Protein AF-V4NUB9-F1 (afdb_monomer_lite)

pLDDT: mean 75.23, std 19.14, range [32.66, 96.44]

Sequence (182 aa):
MSVIAKVAVRGVEKQYNLYRVEAYCQAENQLMAQYADPTDEDLLFSRASPSGEMRAKFPEDPHMVEGDQLYVIFTRAPQPRAWHWSKARVQSVTDYGGVTKEVRICSPHSYGRPDLAANELPDFTFKISIDNAGASEQFQPNDADWVVGLYRSSQVTMDQALQLARDARGEPAEELVDESQG

Structure (mmCIF, N/CA/C/O backbone):
data_AF-V4NUB9-F1
#
_entry.id   AF-V4NUB9-F1
#
loop_
_atom_site.group_PDB
_atom_site.id
_atom_site.type_symbol
_atom_site.label_atom_id
_atom_site.label_alt_id
_atom_site.label_comp_id
_atom_site.label_asym_id
_atom_site.label_entity_id
_atom_site.label_seq_id
_atom_site.pdbx_PDB_ins_code
_atom_site.Cartn_x
_atom_site.Cartn_y
_atom_site.Cartn_z
_atom_site.occupancy
_atom_site.B_iso_or_equiv
_atom_site.auth_seq_id
_atom_site.auth_comp_id
_atom_site.auth_asym_id
_atom_site.auth_atom_id
_atom_site.pdbx_PDB_model_num
ATOM 1 N N . MET A 1 1 ? 3.186 -3.945 15.748 1.00 59.03 1 MET A N 1
ATOM 2 C CA . MET A 1 1 ? 1.950 -3.391 15.158 1.00 59.03 1 MET A CA 1
ATOM 3 C C . MET A 1 1 ? 2.021 -3.510 13.647 1.00 59.03 1 MET A C 1
ATOM 5 O O . MET A 1 1 ? 3.086 -3.241 13.090 1.00 59.03 1 MET A O 1
ATOM 9 N N . SER A 1 2 ? 0.928 -3.933 13.015 1.00 63.59 2 SER A N 1
ATOM 10 C CA . SER A 1 2 ? 0.819 -4.055 11.563 1.00 63.59 2 SER A CA 1
ATOM 11 C C . SER A 1 2 ? -0.615 -3.787 11.093 1.00 63.59 2 SER A C 1
ATOM 13 O O . SER A 1 2 ? -1.568 -4.056 11.824 1.00 63.59 2 SER A O 1
ATOM 15 N N . VAL A 1 3 ? -0.753 -3.228 9.888 1.00 72.56 3 VAL A N 1
ATOM 16 C CA . VAL A 1 3 ? -2.041 -3.031 9.200 1.00 72.56 3 VAL A CA 1
ATOM 17 C C . VAL A 1 3 ? -1.931 -3.633 7.808 1.00 72.56 3 VAL A C 1
ATOM 19 O O . VAL A 1 3 ? -0.951 -3.375 7.108 1.00 72.56 3 VAL A O 1
ATOM 22 N N . ILE A 1 4 ? -2.920 -4.427 7.403 1.00 76.69 4 ILE A N 1
ATOM 23 C CA . ILE A 1 4 ? -2.926 -5.117 6.109 1.00 76.69 4 ILE A CA 1
ATOM 24 C C . ILE A 1 4 ? -4.157 -4.700 5.314 1.00 76.69 4 ILE A C 1
ATOM 26 O O . ILE A 1 4 ? -5.262 -4.721 5.846 1.00 76.69 4 ILE A O 1
ATOM 30 N N . ALA A 1 5 ? -3.969 -4.383 4.036 1.00 81.19 5 ALA A N 1
ATOM 31 C CA . ALA A 1 5 ? -5.047 -4.163 3.080 1.00 81.19 5 ALA A CA 1
ATOM 32 C C . ALA A 1 5 ? -4.831 -5.015 1.826 1.00 81.19 5 ALA A C 1
ATOM 34 O O . ALA A 1 5 ? -3.695 -5.236 1.403 1.00 81.19 5 ALA A O 1
ATOM 35 N N . LYS A 1 6 ? -5.920 -5.458 1.195 1.00 84.38 6 LYS A N 1
ATOM 36 C CA . LYS A 1 6 ? -5.880 -6.109 -0.117 1.00 84.38 6 LYS A CA 1
ATOM 37 C C . LYS A 1 6 ? -6.349 -5.134 -1.193 1.00 84.38 6 LYS A C 1
ATOM 39 O O . LYS A 1 6 ? -7.414 -4.529 -1.071 1.00 84.38 6 LYS A O 1
ATOM 44 N N . VAL A 1 7 ? -5.557 -4.982 -2.250 1.00 87.06 7 VAL A N 1
ATOM 45 C CA . VAL A 1 7 ? -5.863 -4.086 -3.372 1.00 87.06 7 VAL A CA 1
ATOM 46 C C . VAL A 1 7 ? -5.861 -4.844 -4.694 1.00 87.06 7 VAL A C 1
ATOM 48 O O . VAL A 1 7 ? -5.120 -5.812 -4.850 1.00 87.06 7 VAL A O 1
ATOM 51 N N . ALA A 1 8 ? -6.663 -4.388 -5.652 1.00 90.31 8 ALA A N 1
ATOM 52 C CA . ALA A 1 8 ? -6.644 -4.861 -7.032 1.00 90.31 8 ALA A CA 1
ATOM 53 C C . ALA A 1 8 ? -6.125 -3.765 -7.962 1.00 90.31 8 ALA A C 1
ATOM 55 O O . ALA A 1 8 ? -6.564 -2.614 -7.883 1.00 90.31 8 ALA A O 1
ATOM 56 N N . VAL A 1 9 ? -5.193 -4.127 -8.839 1.00 93.69 9 VAL A N 1
ATOM 57 C CA . VAL A 1 9 ? -4.640 -3.260 -9.877 1.00 93.69 9 VAL A CA 1
ATOM 58 C C . VAL A 1 9 ? -5.757 -2.883 -10.840 1.00 93.69 9 VAL A C 1
ATOM 60 O O . VAL A 1 9 ? -6.434 -3.740 -11.399 1.00 93.69 9 VAL A O 1
ATOM 63 N N . ARG A 1 10 ? -5.934 -1.580 -11.043 1.00 94.25 10 ARG A N 1
ATOM 64 C CA . ARG A 1 10 ? -6.853 -1.016 -12.035 1.00 94.25 10 ARG A CA 1
ATOM 65 C C . ARG A 1 10 ? -6.133 -0.666 -13.328 1.00 94.25 10 ARG A C 1
ATOM 67 O O . ARG A 1 10 ? -6.726 -0.703 -14.396 1.00 94.25 10 ARG A O 1
ATOM 74 N N . GLY A 1 11 ? -4.866 -0.282 -13.236 1.00 94.50 11 GLY A N 1
ATOM 75 C CA . GLY A 1 11 ? -4.116 0.126 -14.408 1.00 94.50 11 GLY A CA 1
ATOM 76 C C . GLY A 1 11 ? -2.631 0.255 -14.144 1.00 94.50 11 GLY A C 1
ATOM 77 O O . GLY A 1 11 ? -2.192 0.556 -13.031 1.00 94.50 11 GLY A O 1
ATOM 78 N N . VAL A 1 12 ? -1.873 0.048 -15.215 1.00 95.44 12 VAL A N 1
ATOM 79 C CA . VAL A 1 12 ? -0.432 0.259 -15.270 1.00 95.44 12 VAL A CA 1
ATOM 80 C C . VAL A 1 12 ? -0.151 1.195 -16.436 1.00 95.44 12 VAL A C 1
ATOM 82 O O . VAL A 1 12 ? -0.543 0.932 -17.570 1.00 95.44 12 VAL A O 1
ATOM 85 N N . GLU A 1 13 ? 0.519 2.305 -16.159 1.00 94.88 13 GLU A N 1
ATOM 86 C CA . GLU A 1 13 ? 0.845 3.325 -17.148 1.00 94.88 13 GLU A CA 1
ATOM 87 C C . GLU A 1 13 ? 2.338 3.631 -17.104 1.00 94.88 13 GLU A C 1
ATOM 89 O O . GLU A 1 13 ? 2.888 3.980 -16.058 1.00 94.88 13 GLU A O 1
ATOM 94 N N . LYS A 1 14 ? 3.005 3.555 -18.255 1.00 92.31 14 LYS A N 1
ATOM 95 C CA . LYS A 1 14 ? 4.395 3.994 -18.370 1.00 92.31 14 LYS A CA 1
ATOM 96 C C . LYS A 1 14 ? 4.466 5.522 -18.372 1.00 92.31 14 LYS A C 1
ATOM 98 O O . LYS A 1 14 ? 3.904 6.173 -19.246 1.00 92.31 14 LYS A O 1
ATOM 103 N N . GLN A 1 15 ? 5.211 6.088 -17.428 1.00 87.88 15 GLN A N 1
ATOM 104 C CA . GLN A 1 15 ? 5.458 7.521 -17.289 1.00 87.88 15 GLN A CA 1
ATOM 105 C C . GLN A 1 15 ? 6.959 7.800 -17.343 1.00 87.88 15 GLN A C 1
ATOM 107 O O . GLN A 1 15 ? 7.673 7.601 -16.362 1.00 87.88 15 GLN A O 1
ATOM 112 N N . TYR A 1 16 ? 7.439 8.300 -18.484 1.00 85.94 16 TYR A N 1
ATOM 113 C CA . TYR A 1 16 ? 8.867 8.518 -18.741 1.00 85.94 16 TYR A CA 1
ATOM 114 C C . TYR A 1 16 ? 9.691 7.237 -18.499 1.00 85.94 16 TYR A C 1
ATOM 116 O O . TYR A 1 16 ? 9.562 6.264 -19.244 1.00 85.94 16 TYR A O 1
ATOM 124 N N . ASN A 1 17 ? 10.532 7.242 -17.465 1.00 85.75 17 ASN A N 1
ATOM 125 C CA . ASN A 1 17 ? 11.393 6.144 -17.041 1.00 85.75 17 ASN A CA 1
ATOM 126 C C . ASN A 1 17 ? 10.812 5.326 -15.873 1.00 85.75 17 ASN A C 1
ATOM 128 O O . ASN A 1 17 ? 11.539 4.529 -15.297 1.00 85.75 17 ASN A O 1
ATOM 132 N N . LEU A 1 18 ? 9.547 5.539 -15.503 1.00 90.12 18 LEU A N 1
ATOM 133 C CA . LEU A 1 18 ? 8.864 4.841 -14.414 1.00 90.12 18 LEU A CA 1
ATOM 134 C C . LEU A 1 18 ? 7.559 4.210 -14.908 1.00 90.12 18 LEU A C 1
ATOM 136 O O . LEU A 1 18 ? 7.002 4.611 -15.930 1.00 90.12 18 LEU A O 1
ATOM 140 N N . TYR A 1 19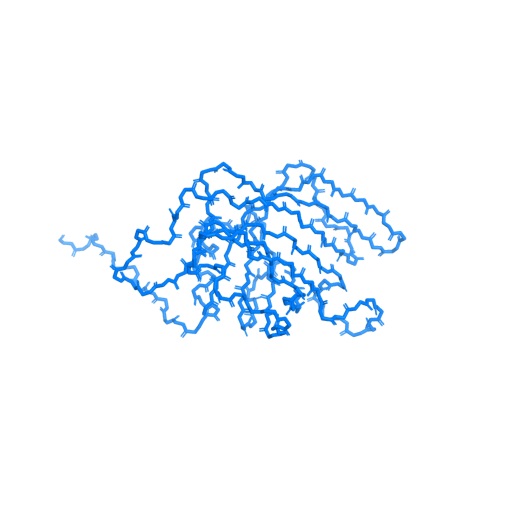 ? 7.027 3.270 -14.137 1.00 93.06 19 TYR A N 1
ATOM 141 C CA . TYR A 1 19 ? 5.694 2.706 -14.331 1.00 93.06 19 TYR A CA 1
ATOM 142 C C . TYR A 1 19 ? 4.817 3.098 -13.151 1.00 93.06 19 TYR A C 1
ATOM 144 O O . TYR A 1 19 ? 5.144 2.815 -12.002 1.00 93.06 19 TYR A O 1
ATOM 152 N N . ARG A 1 20 ? 3.709 3.784 -13.417 1.00 94.62 20 ARG A N 1
ATOM 153 C CA . ARG A 1 20 ? 2.700 4.113 -12.414 1.00 94.62 20 ARG A CA 1
ATOM 154 C C . ARG A 1 20 ? 1.667 3.001 -12.376 1.00 94.62 20 ARG A C 1
ATOM 156 O O . ARG A 1 20 ? 1.058 2.691 -13.394 1.00 94.62 20 ARG A O 1
ATOM 163 N N . VAL A 1 21 ? 1.433 2.469 -11.189 1.00 96.31 21 VAL A N 1
ATOM 164 C CA . VAL A 1 21 ? 0.375 1.502 -10.916 1.00 96.31 21 VAL A CA 1
ATOM 165 C C . VAL A 1 21 ? -0.677 2.184 -10.065 1.00 96.31 21 VAL A C 1
ATOM 167 O O . VAL A 1 21 ? -0.349 2.800 -9.048 1.00 96.31 21 VAL A O 1
ATOM 170 N N . GLU A 1 22 ? -1.930 2.059 -10.481 1.00 96.44 22 GLU A N 1
ATOM 171 C CA . GLU A 1 22 ? -3.091 2.460 -9.695 1.00 96.44 22 GLU A CA 1
ATOM 172 C C . GLU A 1 22 ? -3.849 1.210 -9.252 1.00 96.44 22 GLU A C 1
ATOM 174 O O . GLU A 1 22 ? -4.108 0.315 -10.060 1.00 96.44 22 GLU A O 1
ATOM 179 N N . ALA A 1 23 ? -4.200 1.140 -7.971 1.00 93.56 23 ALA A N 1
ATOM 180 C CA . ALA A 1 23 ? -4.941 0.026 -7.395 1.00 93.56 23 ALA A CA 1
ATOM 181 C C . ALA A 1 23 ? -6.005 0.522 -6.411 1.00 93.56 23 ALA A C 1
ATOM 183 O O . ALA A 1 23 ? -5.881 1.606 -5.842 1.00 93.56 23 ALA A O 1
ATOM 184 N N . TYR A 1 24 ? -7.043 -0.281 -6.205 1.00 89.69 24 TYR A N 1
ATOM 185 C CA . TYR A 1 24 ? -8.173 0.039 -5.334 1.00 89.69 24 TYR A CA 1
ATOM 186 C C . TYR A 1 24 ? -8.316 -1.013 -4.247 1.00 89.69 24 TYR A C 1
ATOM 188 O O . TYR A 1 24 ? -8.107 -2.196 -4.520 1.00 89.69 24 TYR A O 1
ATOM 196 N N . CYS A 1 25 ? -8.694 -0.601 -3.035 1.00 82.62 25 CYS A N 1
ATOM 197 C CA . CYS A 1 25 ? -9.060 -1.557 -1.990 1.00 82.62 25 CYS A CA 1
ATOM 198 C C . CYS A 1 25 ? -10.188 -2.459 -2.487 1.00 82.62 25 CYS A C 1
ATOM 200 O O . CYS A 1 25 ? -11.195 -1.973 -3.007 1.00 82.62 25 CYS A O 1
ATOM 202 N N . GLN A 1 26 ? -10.033 -3.766 -2.306 1.00 73.12 26 GLN A N 1
ATOM 203 C CA . GLN A 1 26 ? -11.133 -4.689 -2.536 1.00 73.12 26 GLN A CA 1
ATOM 204 C C . GLN A 1 26 ? -12.026 -4.716 -1.293 1.00 73.12 26 GLN A C 1
ATOM 206 O O . GLN A 1 26 ? -11.599 -5.132 -0.222 1.00 73.12 26 GLN A O 1
ATOM 211 N N . ALA A 1 27 ? -13.270 -4.259 -1.448 1.00 53.34 27 ALA A N 1
ATOM 212 C CA . ALA A 1 27 ? -14.280 -4.227 -0.388 1.00 53.34 27 ALA A CA 1
ATOM 213 C C . ALA A 1 27 ? -15.018 -5.570 -0.195 1.00 53.34 27 ALA A C 1
ATOM 215 O O . ALA A 1 27 ? -15.917 -5.673 0.637 1.00 53.34 27 ALA A O 1
ATOM 216 N N . GLU A 1 28 ? -14.679 -6.611 -0.958 1.00 42.47 28 GLU A N 1
ATOM 217 C CA . GLU A 1 28 ? -15.382 -7.894 -0.894 1.00 42.47 28 GLU A CA 1
ATOM 218 C C . GLU A 1 28 ? -14.916 -8.724 0.306 1.00 42.47 28 GLU A C 1
ATOM 220 O O . GLU A 1 28 ? -13.988 -9.515 0.189 1.00 42.47 28 GLU A O 1
ATOM 225 N N . ASN A 1 29 ? -15.575 -8.551 1.459 1.00 41.31 29 ASN A N 1
ATOM 226 C CA . ASN A 1 29 ? -15.586 -9.478 2.606 1.00 41.31 29 ASN A CA 1
ATOM 227 C C . ASN A 1 29 ? -14.226 -9.992 3.131 1.00 41.31 29 ASN A C 1
ATOM 229 O O . ASN A 1 29 ? -14.203 -10.938 3.917 1.00 41.31 29 ASN A O 1
ATOM 233 N N . GLN A 1 30 ? -13.100 -9.394 2.742 1.00 39.59 30 GLN A N 1
ATOM 234 C CA . GLN A 1 30 ? -11.771 -9.880 3.089 1.00 39.59 30 GLN A CA 1
ATOM 235 C C . GLN A 1 30 ? -10.805 -8.715 3.365 1.00 39.59 30 GLN A C 1
ATOM 237 O O . GLN A 1 30 ? -10.136 -8.205 2.472 1.00 39.59 30 GLN A O 1
ATOM 242 N N . LEU A 1 31 ? -10.679 -8.435 4.670 1.00 43.59 31 LEU A N 1
ATOM 243 C CA . LEU A 1 31 ? -9.458 -8.036 5.388 1.00 43.59 31 LEU A CA 1
ATOM 244 C C . LEU A 1 31 ? -9.102 -6.535 5.443 1.00 43.59 31 LEU A C 1
ATOM 246 O O . LEU A 1 31 ? -8.463 -5.981 4.551 1.00 43.59 31 LEU A O 1
ATOM 250 N N . MET A 1 32 ? -9.370 -5.944 6.610 1.00 44.12 32 MET A N 1
ATOM 251 C CA . MET A 1 32 ? -8.435 -5.052 7.304 1.00 44.12 32 MET A CA 1
ATOM 252 C C . MET A 1 32 ? -8.059 -5.740 8.608 1.00 44.12 32 MET A C 1
ATOM 254 O O . MET A 1 32 ? -8.775 -5.603 9.593 1.00 44.12 32 MET A O 1
ATOM 258 N N . ALA A 1 33 ? -6.983 -6.524 8.602 1.00 44.62 33 ALA A N 1
ATOM 259 C CA . ALA A 1 33 ? -6.491 -7.118 9.836 1.00 44.62 33 ALA A CA 1
ATOM 260 C C . ALA A 1 33 ? -5.735 -6.044 10.628 1.00 44.62 33 ALA A C 1
ATOM 262 O O . ALA A 1 33 ? -4.678 -5.569 10.198 1.00 44.62 33 ALA A O 1
ATOM 263 N N . GLN A 1 34 ? -6.284 -5.655 11.775 1.00 43.81 34 GLN A N 1
ATOM 264 C CA . GLN A 1 34 ? -5.459 -5.265 12.914 1.00 43.81 34 GLN A CA 1
ATOM 265 C C . GLN A 1 34 ? -5.077 -6.545 13.663 1.00 43.81 34 GLN A C 1
ATOM 267 O O . GLN A 1 34 ? -5.800 -7.527 13.594 1.00 43.81 34 GLN A O 1
ATOM 272 N N . TYR A 1 35 ? -3.974 -6.532 14.407 1.00 46.00 35 TYR A N 1
ATOM 273 C CA . TYR A 1 35 ? -3.748 -7.484 15.493 1.00 46.00 35 TYR A CA 1
ATOM 274 C C . TYR A 1 35 ? -3.698 -6.721 16.822 1.00 46.00 35 TYR A C 1
ATOM 276 O O . TYR A 1 35 ? -2.705 -6.051 17.114 1.00 46.00 35 TYR A O 1
ATOM 284 N N . ALA A 1 36 ? -4.798 -6.783 17.574 1.00 38.47 36 ALA A N 1
ATOM 285 C CA . ALA A 1 36 ? -4.846 -6.581 19.019 1.00 38.47 36 ALA A CA 1
ATOM 286 C C . ALA A 1 36 ? -4.586 -7.935 19.714 1.00 38.47 36 ALA A C 1
ATOM 288 O O . ALA A 1 36 ? -4.455 -8.954 19.039 1.00 38.47 36 ALA A O 1
ATOM 289 N N . ASP A 1 37 ? -4.423 -7.905 21.035 1.00 38.66 37 ASP A N 1
ATOM 290 C CA . ASP A 1 37 ? -4.152 -9.038 21.934 1.00 38.66 37 ASP A CA 1
ATOM 291 C C . ASP A 1 37 ? -4.890 -10.349 21.533 1.00 38.66 37 ASP A C 1
ATOM 293 O O . ASP A 1 37 ? -6.061 -10.283 21.155 1.00 38.66 37 ASP A O 1
ATOM 297 N N . PRO A 1 38 ? -4.245 -11.535 21.608 1.00 39.66 38 PRO A N 1
ATOM 298 C CA . PRO A 1 38 ? -4.811 -12.832 21.188 1.00 39.66 38 PRO A CA 1
ATOM 299 C C . PRO A 1 38 ? -6.108 -13.258 21.901 1.00 39.66 38 PRO A C 1
ATOM 301 O O . PRO A 1 38 ? -6.704 -14.266 21.532 1.00 39.66 38 PRO A O 1
ATOM 304 N N . THR A 1 39 ? -6.563 -12.516 22.910 1.00 37.84 39 THR A N 1
ATOM 305 C CA . THR A 1 39 ? -7.842 -12.753 23.594 1.00 37.84 39 THR A CA 1
ATOM 306 C C . THR A 1 39 ? -9.072 -12.214 22.851 1.00 37.84 39 THR A C 1
ATOM 308 O O . THR A 1 39 ? -10.188 -12.533 23.256 1.00 37.84 39 THR A O 1
ATOM 311 N N . ASP A 1 40 ? -8.894 -11.445 21.770 1.00 37.72 40 ASP A N 1
ATOM 312 C CA . ASP A 1 40 ? -9.978 -10.717 21.092 1.00 37.72 40 ASP A CA 1
ATOM 313 C C . ASP A 1 40 ? -9.909 -10.868 19.555 1.00 37.72 40 ASP A C 1
ATOM 315 O O . ASP A 1 40 ? -9.816 -9.907 18.785 1.00 37.72 40 ASP A O 1
ATOM 319 N N . GLU A 1 41 ? -9.935 -12.121 19.093 1.00 32.66 41 GLU A N 1
ATOM 320 C CA . GLU A 1 41 ? -9.874 -12.510 17.672 1.00 32.66 41 GLU A CA 1
ATOM 321 C C . GLU A 1 41 ? -11.017 -11.896 16.827 1.00 32.66 41 GLU A C 1
ATOM 323 O O . GLU A 1 41 ? -10.842 -11.603 15.640 1.00 32.66 41 GLU A O 1
ATOM 328 N N . ASP A 1 42 ? -12.156 -11.595 17.462 1.00 33.00 42 ASP A N 1
ATOM 329 C CA . ASP A 1 42 ? -13.361 -11.031 16.838 1.00 33.00 42 ASP A CA 1
ATOM 330 C C . ASP A 1 42 ? -13.279 -9.512 16.555 1.00 33.00 42 ASP A C 1
ATOM 332 O O . ASP A 1 42 ? -14.081 -8.981 15.780 1.00 33.00 42 ASP A O 1
ATOM 336 N N . LEU A 1 43 ? -12.299 -8.789 17.116 1.00 34.50 43 LEU A N 1
ATOM 337 C CA . LEU A 1 43 ? -12.075 -7.357 16.832 1.00 34.50 43 LEU A CA 1
ATOM 338 C C . LEU A 1 43 ? -11.190 -7.114 15.594 1.00 34.50 43 LEU A C 1
ATOM 340 O O . LEU A 1 43 ? -11.104 -5.988 15.088 1.00 34.50 43 LEU A O 1
ATOM 344 N N . LEU A 1 44 ? -10.541 -8.169 15.093 1.00 39.12 44 LEU A N 1
ATOM 345 C CA . LEU A 1 44 ? -9.486 -8.103 14.075 1.00 39.12 44 LEU A CA 1
ATOM 346 C C . LEU A 1 44 ? -10.019 -8.162 12.642 1.00 39.12 44 LEU A C 1
ATOM 348 O O . LEU A 1 44 ? -9.313 -7.803 11.703 1.00 39.12 44 LEU A O 1
ATOM 352 N N . PHE A 1 45 ? -11.283 -8.554 12.478 1.00 41.06 45 PHE A N 1
ATOM 353 C CA . PHE A 1 45 ? -11.953 -8.680 11.188 1.00 41.06 45 PHE A CA 1
ATOM 354 C C . PHE A 1 45 ? -13.352 -8.066 11.255 1.00 41.06 45 PHE A C 1
ATOM 356 O O . PHE A 1 45 ? -14.365 -8.750 11.097 1.00 41.06 45 PHE A O 1
ATOM 363 N N . SER A 1 46 ? -13.446 -6.753 11.484 1.00 35.97 46 SER A N 1
ATOM 364 C CA . SER A 1 46 ? -14.738 -6.093 11.293 1.00 35.97 46 SER A CA 1
ATOM 365 C C . SER A 1 46 ? -15.119 -6.160 9.807 1.00 35.97 46 SER A C 1
ATOM 367 O O . SER A 1 46 ? -14.284 -5.984 8.918 1.00 35.97 46 SER A O 1
ATOM 369 N N . ARG A 1 47 ? -16.403 -6.414 9.521 1.00 39.50 47 ARG A N 1
ATOM 370 C CA . ARG A 1 47 ? -17.039 -6.382 8.182 1.00 39.50 47 ARG A CA 1
ATOM 371 C C . ARG A 1 47 ? -17.069 -4.973 7.568 1.00 39.50 47 ARG A C 1
ATOM 373 O O . ARG A 1 47 ? -18.017 -4.593 6.886 1.00 39.50 47 ARG A O 1
ATOM 380 N N . ALA A 1 48 ? -16.071 -4.168 7.875 1.00 47.88 48 ALA A N 1
ATOM 381 C CA . ALA A 1 48 ? -16.034 -2.755 7.627 1.00 47.88 48 ALA A CA 1
ATOM 382 C C . ALA A 1 48 ? -15.078 -2.536 6.455 1.00 47.88 48 ALA A C 1
ATOM 384 O O . ALA A 1 48 ? -13.876 -2.784 6.541 1.00 47.88 48 ALA A O 1
ATOM 385 N N . SER A 1 49 ? -15.662 -2.215 5.304 1.00 51.00 49 SER A N 1
ATOM 386 C CA . SER A 1 49 ? -14.999 -2.252 4.003 1.00 51.00 49 SER A CA 1
ATOM 387 C C . SER A 1 49 ? -13.915 -1.175 3.915 1.00 51.00 49 SER A C 1
ATOM 389 O O . SER A 1 49 ? -14.276 0.001 3.814 1.00 51.00 49 SER A O 1
ATOM 391 N N . PRO A 1 50 ? -12.606 -1.508 3.900 1.00 62.16 50 PRO A N 1
ATOM 392 C CA . PRO A 1 50 ? -11.631 -0.516 3.496 1.00 62.16 50 PRO A CA 1
ATOM 393 C C . PRO A 1 50 ? -11.951 -0.079 2.071 1.00 62.16 50 PRO A C 1
ATOM 395 O O . PRO A 1 50 ? -11.973 -0.884 1.142 1.00 62.16 50 PRO A O 1
ATOM 398 N N . SER A 1 51 ? -12.183 1.210 1.885 1.00 72.31 51 SER A N 1
ATOM 399 C CA . SER A 1 51 ? -12.252 1.807 0.557 1.00 72.31 51 SER A CA 1
ATOM 400 C C . SER A 1 51 ? -11.056 2.715 0.389 1.00 72.31 51 SER A C 1
ATOM 402 O O . SER A 1 51 ? -10.718 3.474 1.299 1.00 72.31 51 SER A O 1
ATOM 404 N N . GLY A 1 52 ? -10.404 2.666 -0.759 1.00 82.62 52 GLY A N 1
ATOM 405 C CA . GLY A 1 52 ? -9.201 3.450 -0.926 1.00 82.62 52 GLY A CA 1
ATOM 406 C C . GLY A 1 52 ? -8.551 3.282 -2.275 1.00 82.62 52 GLY A C 1
ATOM 407 O O . GLY A 1 52 ? -8.884 2.378 -3.040 1.00 82.62 52 GLY A O 1
ATOM 408 N N . GLU A 1 53 ? -7.609 4.177 -2.529 1.00 91.25 53 GLU A N 1
ATOM 409 C CA . GLU A 1 53 ? -6.842 4.251 -3.761 1.00 91.25 53 GLU A CA 1
ATOM 410 C C . GLU A 1 53 ? -5.356 4.259 -3.420 1.00 91.25 53 GLU A C 1
ATOM 412 O O . GLU A 1 53 ? -4.874 5.102 -2.654 1.00 91.25 53 GLU A O 1
ATOM 417 N N . MET A 1 54 ? -4.628 3.327 -4.020 1.00 94.00 54 MET A N 1
ATOM 418 C CA . MET A 1 54 ? -3.181 3.235 -3.957 1.00 94.00 54 MET A CA 1
ATOM 419 C C . MET A 1 54 ? -2.587 3.670 -5.297 1.00 94.00 54 MET A C 1
ATOM 421 O O . MET A 1 54 ? -3.038 3.253 -6.364 1.00 94.00 54 MET A O 1
ATOM 425 N N . ARG A 1 55 ? -1.529 4.475 -5.235 1.00 95.12 55 ARG A N 1
ATOM 426 C CA . ARG A 1 55 ? -0.650 4.790 -6.358 1.00 95.12 55 ARG A CA 1
ATOM 427 C C . ARG A 1 55 ? 0.781 4.458 -5.978 1.00 95.12 55 ARG A C 1
ATOM 429 O O . ARG A 1 55 ? 1.262 4.912 -4.944 1.00 95.12 55 ARG A O 1
ATOM 436 N N . ALA A 1 56 ? 1.467 3.712 -6.829 1.00 94.38 56 ALA A N 1
ATOM 437 C CA . ALA A 1 56 ? 2.873 3.381 -6.646 1.00 94.38 56 ALA A CA 1
ATOM 438 C C . ALA A 1 56 ? 3.630 3.567 -7.962 1.00 94.38 56 ALA A C 1
ATOM 440 O O . ALA A 1 56 ? 3.113 3.240 -9.032 1.00 94.38 56 ALA A O 1
ATOM 441 N N . LYS A 1 57 ? 4.847 4.111 -7.891 1.00 93.06 57 LYS A N 1
ATOM 442 C CA . LYS A 1 57 ? 5.754 4.204 -9.038 1.00 93.06 57 LYS A CA 1
ATOM 443 C C . LYS A 1 57 ? 6.840 3.152 -8.930 1.00 93.06 57 LYS A C 1
ATOM 445 O O . LYS A 1 57 ? 7.482 3.047 -7.894 1.00 93.06 57 LYS A O 1
ATOM 450 N N . PHE A 1 58 ? 7.066 2.435 -10.019 1.00 91.56 58 PHE A N 1
ATOM 451 C CA . PHE A 1 58 ? 8.055 1.374 -10.137 1.00 91.56 58 PHE A CA 1
ATOM 452 C C . PHE A 1 58 ? 9.176 1.825 -11.083 1.00 91.56 58 PHE A C 1
ATOM 454 O O . PHE A 1 58 ? 8.883 2.465 -12.100 1.00 91.56 58 PHE A O 1
ATOM 461 N N . PRO A 1 59 ? 10.449 1.537 -10.756 1.00 87.62 59 PRO A N 1
ATOM 462 C CA . PRO A 1 59 ? 11.592 1.894 -11.600 1.00 87.62 59 PRO A CA 1
ATOM 463 C C . PRO A 1 59 ? 11.677 1.058 -12.884 1.00 87.62 59 PRO A C 1
ATOM 465 O O . PRO A 1 59 ? 12.265 1.487 -13.872 1.00 87.62 59 PRO A O 1
ATOM 468 N N . GLU A 1 60 ? 11.063 -0.118 -12.880 1.00 87.75 60 GLU A N 1
ATOM 469 C CA . GLU A 1 60 ? 11.035 -1.076 -13.979 1.00 87.75 60 GLU A CA 1
ATOM 470 C C . GLU A 1 60 ? 9.612 -1.593 -14.199 1.00 87.75 60 GLU A C 1
ATOM 472 O O . GLU A 1 60 ? 8.716 -1.288 -13.406 1.00 87.75 60 GLU A O 1
ATOM 477 N N . ASP A 1 61 ? 9.385 -2.292 -15.317 1.00 89.94 61 ASP A N 1
ATOM 478 C CA . ASP A 1 61 ? 8.057 -2.807 -15.653 1.00 89.94 61 ASP A CA 1
ATOM 479 C C . ASP A 1 61 ? 7.611 -3.777 -14.553 1.00 89.94 61 ASP A C 1
ATOM 481 O O . ASP A 1 61 ? 8.257 -4.808 -14.348 1.00 89.94 61 ASP A O 1
ATOM 485 N N . PRO A 1 62 ? 6.522 -3.470 -13.828 1.00 91.12 62 PRO A N 1
ATOM 486 C CA . PRO A 1 62 ? 6.070 -4.325 -12.755 1.00 91.12 62 PRO A CA 1
ATOM 487 C C . PRO A 1 62 ? 5.487 -5.646 -13.261 1.00 91.12 62 PRO A C 1
ATOM 489 O O . PRO A 1 62 ? 5.180 -6.487 -12.427 1.00 91.12 62 PRO A O 1
ATOM 492 N N . HIS A 1 63 ? 5.280 -5.855 -14.566 1.00 92.38 63 HIS A N 1
ATOM 493 C CA . HIS A 1 63 ? 4.610 -7.041 -15.113 1.00 92.38 63 HIS A CA 1
ATOM 494 C C . HIS A 1 63 ? 3.303 -7.348 -14.369 1.00 92.38 63 HIS A C 1
ATOM 496 O O . HIS A 1 63 ? 3.089 -8.467 -13.891 1.00 92.38 63 HIS A O 1
ATOM 502 N N . MET A 1 64 ? 2.484 -6.308 -14.200 1.00 93.12 64 MET A N 1
ATOM 503 C CA . MET A 1 64 ? 1.149 -6.395 -13.620 1.00 93.12 64 MET A CA 1
ATOM 504 C C . MET A 1 64 ? 0.108 -6.038 -14.674 1.00 93.12 64 MET A C 1
ATOM 506 O O . MET A 1 64 ? 0.350 -5.191 -15.536 1.00 93.12 64 MET A O 1
ATOM 510 N N . VAL A 1 65 ? -1.056 -6.666 -14.579 1.00 92.75 65 VAL A N 1
ATOM 511 C CA . VAL A 1 65 ? -2.222 -6.392 -15.421 1.00 92.75 65 VAL A CA 1
ATOM 512 C C . VAL A 1 65 ? -3.419 -5.984 -14.567 1.00 92.75 65 VAL A C 1
ATOM 514 O O . VAL A 1 65 ? -3.435 -6.168 -13.350 1.00 92.75 65 VAL A O 1
ATOM 517 N N . GLU A 1 66 ? -4.425 -5.386 -15.203 1.00 93.31 66 GLU A N 1
ATOM 518 C CA . GLU A 1 66 ? -5.692 -5.081 -14.537 1.00 93.31 66 GLU A CA 1
ATOM 519 C C . GLU A 1 66 ? -6.296 -6.357 -13.928 1.00 93.31 66 GLU A C 1
ATOM 521 O O . GLU A 1 66 ? -6.347 -7.404 -14.572 1.00 93.31 66 GLU A O 1
ATOM 526 N N . GLY A 1 67 ? -6.726 -6.267 -12.670 1.00 87.25 67 GLY A N 1
ATOM 527 C CA . GLY A 1 67 ? -7.246 -7.385 -11.888 1.00 87.25 67 GLY A CA 1
ATOM 528 C C . GLY A 1 67 ? -6.211 -8.100 -11.016 1.00 87.25 67 GLY A C 1
ATOM 529 O O . GLY A 1 67 ? -6.621 -8.787 -10.079 1.00 87.25 67 GLY A O 1
ATOM 530 N N . ASP A 1 68 ? -4.904 -7.910 -11.242 1.00 91.12 68 ASP A N 1
ATOM 531 C CA . ASP A 1 68 ? -3.874 -8.460 -10.352 1.00 91.12 68 ASP A CA 1
ATOM 532 C C . ASP A 1 68 ? -4.060 -7.936 -8.926 1.00 91.12 68 ASP A C 1
ATOM 534 O O . ASP A 1 68 ? -4.325 -6.753 -8.711 1.00 91.12 68 ASP A O 1
ATOM 538 N N . GLN A 1 69 ? -3.913 -8.808 -7.929 1.00 89.00 69 GLN A N 1
ATOM 539 C CA . GLN A 1 69 ? -4.160 -8.451 -6.532 1.00 89.00 69 GLN A CA 1
ATOM 540 C C . GLN A 1 69 ? -2.864 -8.426 -5.723 1.00 89.00 69 GLN A C 1
ATOM 542 O O . GLN A 1 69 ? -2.006 -9.309 -5.852 1.00 89.00 69 GLN A O 1
ATOM 547 N N . LEU A 1 70 ? -2.757 -7.441 -4.836 1.00 90.56 70 LEU A N 1
ATOM 548 C CA . LEU A 1 70 ? -1.633 -7.251 -3.928 1.00 90.56 70 LEU A CA 1
ATOM 549 C C . LEU A 1 70 ? -2.123 -7.194 -2.480 1.00 90.56 70 LEU A C 1
ATOM 551 O O . LEU A 1 70 ? -3.160 -6.596 -2.190 1.00 90.56 70 LEU A O 1
ATOM 555 N N . TYR A 1 71 ? -1.332 -7.750 -1.570 1.00 87.62 71 TYR A N 1
ATOM 556 C CA . TYR A 1 71 ? -1.393 -7.410 -0.154 1.00 87.62 71 TYR A CA 1
ATOM 557 C C . TYR A 1 71 ? -0.456 -6.233 0.115 1.00 87.62 71 TYR A C 1
ATOM 559 O O . TYR A 1 71 ? 0.709 -6.239 -0.291 1.00 87.62 71 TYR A O 1
ATOM 567 N N . VAL A 1 72 ? -0.977 -5.226 0.805 1.00 89.31 72 VAL A N 1
ATOM 568 C CA . VAL A 1 72 ? -0.260 -4.038 1.259 1.00 89.31 72 VAL A CA 1
ATOM 569 C C . VAL A 1 72 ? -0.137 -4.140 2.769 1.00 89.31 72 VAL A C 1
ATOM 571 O O . VAL A 1 72 ? -1.147 -4.107 3.468 1.00 89.31 72 VAL A O 1
ATOM 574 N N . ILE A 1 73 ? 1.087 -4.286 3.271 1.00 87.25 73 ILE A N 1
ATOM 575 C CA . ILE A 1 73 ? 1.355 -4.466 4.700 1.00 87.25 73 ILE A CA 1
ATOM 576 C C . ILE A 1 73 ? 2.129 -3.257 5.214 1.00 87.25 73 ILE A C 1
ATOM 578 O O . ILE A 1 73 ? 3.220 -2.962 4.733 1.00 87.25 73 ILE A O 1
ATOM 582 N N . PHE A 1 74 ? 1.587 -2.583 6.222 1.00 86.50 74 PHE A N 1
ATOM 583 C CA . PHE A 1 74 ? 2.224 -1.485 6.940 1.00 86.50 74 PHE A CA 1
ATOM 584 C C . PHE A 1 74 ? 2.787 -1.982 8.267 1.00 86.50 74 PHE A C 1
ATOM 586 O O . PHE A 1 74 ? 2.057 -2.582 9.053 1.00 86.50 74 PHE A O 1
ATOM 593 N N . THR A 1 75 ? 4.064 -1.723 8.544 1.00 86.12 75 THR A N 1
ATOM 594 C CA . THR A 1 75 ? 4.731 -2.071 9.814 1.00 86.12 75 THR A CA 1
ATOM 595 C C . THR A 1 75 ? 5.688 -0.953 10.244 1.00 86.12 75 THR A C 1
ATOM 597 O O . THR A 1 75 ? 5.860 0.035 9.535 1.00 86.12 75 THR A O 1
ATOM 600 N N . ARG A 1 76 ? 6.334 -1.112 11.407 1.00 82.56 76 ARG A N 1
ATOM 601 C CA . ARG A 1 76 ? 7.454 -0.262 11.868 1.00 82.56 76 ARG A CA 1
ATOM 602 C C . ARG A 1 76 ? 8.834 -0.869 11.604 1.00 82.56 76 ARG A C 1
ATOM 604 O O . ARG A 1 76 ? 9.849 -0.273 11.946 1.00 82.56 76 ARG A O 1
ATOM 611 N N . ALA A 1 77 ? 8.870 -2.076 11.054 1.00 79.00 77 ALA A N 1
ATOM 612 C CA . ALA A 1 77 ? 10.080 -2.866 10.892 1.00 79.00 77 ALA A CA 1
ATOM 613 C C . ALA A 1 77 ? 10.379 -3.094 9.404 1.00 79.00 77 ALA A C 1
ATOM 615 O O . ALA A 1 77 ? 9.517 -2.851 8.554 1.00 79.00 77 ALA A O 1
ATOM 616 N N . PRO A 1 78 ? 11.586 -3.571 9.057 1.00 78.56 78 PRO A N 1
ATOM 617 C CA . PRO A 1 78 ? 11.880 -3.998 7.696 1.00 78.56 78 PRO A CA 1
ATOM 618 C C . PRO A 1 78 ? 10.846 -5.011 7.186 1.00 78.56 78 PRO A C 1
ATOM 620 O O . PRO A 1 78 ? 10.312 -5.802 7.959 1.00 78.56 78 PRO A O 1
ATOM 623 N N . GLN A 1 79 ? 10.574 -4.981 5.881 1.00 78.88 79 GLN A N 1
ATOM 624 C CA . GLN A 1 79 ? 9.595 -5.844 5.216 1.00 78.88 79 GLN A CA 1
ATOM 625 C C . GLN A 1 79 ? 10.315 -7.034 4.562 1.00 78.88 79 GLN A C 1
ATOM 627 O O . GLN A 1 79 ? 10.759 -6.920 3.413 1.00 78.88 79 GLN A O 1
ATOM 632 N N . PRO A 1 80 ? 10.511 -8.163 5.270 1.00 71.00 80 PRO A N 1
ATOM 633 C CA . PRO A 1 80 ? 11.174 -9.314 4.683 1.00 71.00 80 PRO A CA 1
ATOM 634 C C . PRO A 1 80 ? 10.328 -9.864 3.534 1.00 71.00 80 PRO A C 1
ATOM 636 O O . PRO A 1 80 ? 9.123 -10.044 3.669 1.00 71.00 80 PRO A O 1
ATOM 639 N N . ARG A 1 81 ? 10.975 -10.187 2.408 1.00 82.75 81 ARG A N 1
ATOM 640 C CA . ARG A 1 81 ? 10.337 -10.844 1.249 1.00 82.75 81 ARG A CA 1
ATOM 641 C C . ARG A 1 81 ? 9.241 -10.020 0.556 1.00 82.75 81 ARG A C 1
ATOM 643 O O . ARG A 1 81 ? 8.547 -10.565 -0.299 1.00 82.75 81 ARG A O 1
ATOM 650 N N . ALA A 1 82 ? 9.098 -8.732 0.875 1.00 88.94 82 ALA A N 1
ATOM 651 C CA . ALA A 1 82 ? 8.263 -7.843 0.078 1.00 88.94 82 ALA A CA 1
ATOM 652 C C . ALA A 1 82 ? 8.803 -7.777 -1.351 1.00 88.94 82 ALA A C 1
ATOM 654 O O . ALA A 1 82 ? 10.010 -7.645 -1.565 1.00 88.94 82 ALA A O 1
ATOM 655 N N . TRP A 1 83 ? 7.900 -7.860 -2.326 1.00 92.56 83 TRP A N 1
ATOM 656 C CA . TRP A 1 83 ? 8.270 -7.721 -3.729 1.00 92.56 83 TRP A CA 1
ATOM 657 C C . TRP A 1 83 ? 8.778 -6.302 -4.006 1.00 92.56 83 TRP A C 1
ATOM 659 O O . TRP A 1 83 ? 9.819 -6.135 -4.632 1.00 92.56 83 TRP A O 1
ATOM 669 N N . HIS A 1 84 ? 8.095 -5.301 -3.448 1.00 93.25 84 HIS A N 1
ATOM 670 C CA . HIS A 1 84 ? 8.569 -3.924 -3.359 1.00 93.25 84 HIS A CA 1
ATOM 671 C C . HIS A 1 84 ? 8.214 -3.328 -2.006 1.00 93.25 84 HIS A C 1
ATOM 673 O O . HIS A 1 84 ? 7.238 -3.739 -1.379 1.00 93.25 84 HIS A O 1
ATOM 679 N N . TRP A 1 85 ? 8.972 -2.333 -1.563 1.00 92.94 85 TRP A N 1
ATOM 680 C CA . TRP A 1 85 ? 8.714 -1.663 -0.292 1.00 92.94 85 TRP A CA 1
ATOM 681 C C . TRP A 1 85 ? 8.950 -0.157 -0.391 1.00 92.94 85 TRP A C 1
ATOM 683 O O . TRP A 1 85 ? 9.577 0.324 -1.327 1.00 92.94 85 TRP A O 1
ATOM 693 N N . SER A 1 86 ? 8.440 0.613 0.562 1.00 91.69 86 SER A N 1
ATOM 694 C CA . SER A 1 86 ? 8.766 2.035 0.691 1.00 91.69 86 SER A CA 1
ATOM 695 C C . SER A 1 86 ? 8.709 2.457 2.150 1.00 91.69 86 SER A C 1
ATOM 697 O O . SER A 1 86 ? 7.940 1.901 2.938 1.00 91.69 86 SER A O 1
ATOM 699 N N . LYS A 1 87 ? 9.492 3.469 2.524 1.00 90.50 87 LYS A N 1
ATOM 700 C CA . LYS A 1 87 ? 9.201 4.210 3.756 1.00 90.50 87 LYS A CA 1
ATOM 701 C C . LYS A 1 87 ? 7.896 4.971 3.571 1.00 90.50 87 LYS A C 1
ATOM 703 O O . LYS A 1 87 ? 7.601 5.448 2.479 1.00 90.50 87 LYS A O 1
ATOM 708 N N . ALA A 1 88 ? 7.138 5.127 4.640 1.00 90.56 88 ALA A N 1
ATOM 709 C CA . ALA A 1 88 ? 5.836 5.757 4.617 1.00 90.56 88 ALA A CA 1
ATOM 710 C C . ALA A 1 88 ? 5.675 6.719 5.796 1.00 90.56 88 ALA A C 1
ATOM 712 O O . ALA A 1 88 ? 6.185 6.502 6.892 1.00 90.56 88 ALA A O 1
ATOM 713 N N . ARG A 1 89 ? 4.925 7.788 5.552 1.00 92.12 89 ARG A N 1
ATOM 714 C CA . ARG A 1 89 ? 4.453 8.733 6.552 1.00 92.12 89 ARG A CA 1
ATOM 715 C C . ARG A 1 89 ? 2.947 8.883 6.422 1.00 92.12 89 ARG A C 1
ATOM 717 O O . ARG A 1 89 ? 2.420 9.005 5.316 1.00 92.12 89 ARG A O 1
ATOM 724 N N . VAL A 1 90 ? 2.265 8.957 7.555 1.00 91.75 90 VAL A N 1
ATOM 725 C CA . VAL A 1 90 ? 0.872 9.388 7.627 1.00 91.75 90 VAL A CA 1
ATOM 726 C C . VAL A 1 90 ? 0.834 10.893 7.370 1.00 91.75 90 VAL A C 1
ATOM 728 O O . VAL A 1 90 ? 1.253 11.705 8.194 1.00 91.75 90 VAL A O 1
ATOM 731 N N . GLN A 1 91 ? 0.376 11.288 6.188 1.00 92.62 91 GLN A N 1
ATOM 732 C CA . GLN A 1 91 ? 0.239 12.688 5.804 1.00 92.62 91 GLN A CA 1
ATOM 733 C C . GLN A 1 91 ? -0.902 13.361 6.568 1.00 92.62 91 GLN A C 1
ATOM 735 O O . GLN A 1 91 ? -0.737 14.471 7.069 1.00 92.62 91 GLN A O 1
ATOM 740 N N . SER A 1 92 ? -2.056 12.703 6.643 1.00 92.50 92 SER A N 1
ATOM 741 C CA . SER A 1 92 ? -3.241 13.226 7.318 1.00 92.50 92 SER A CA 1
ATOM 742 C C . SER A 1 92 ? -4.150 12.097 7.780 1.00 92.50 92 SER A C 1
ATOM 744 O O . SER A 1 92 ? -4.204 11.040 7.151 1.00 92.50 92 SER A O 1
ATOM 746 N N . VAL A 1 93 ? -4.898 12.368 8.845 1.00 91.25 93 VAL A N 1
ATOM 747 C CA . VAL A 1 93 ? -6.022 11.548 9.294 1.00 91.25 93 VAL A CA 1
ATOM 748 C C . VAL A 1 93 ? -7.238 12.462 9.368 1.00 91.25 93 VAL A C 1
ATOM 750 O O . VAL A 1 93 ? -7.176 13.519 9.997 1.00 91.25 93 VAL A O 1
ATOM 753 N N . THR A 1 94 ? -8.315 12.081 8.696 1.00 91.00 94 THR A N 1
ATOM 754 C CA . THR A 1 94 ? -9.612 12.750 8.761 1.00 91.00 94 THR A CA 1
ATOM 755 C C . THR A 1 94 ? -10.566 11.854 9.532 1.00 91.00 94 THR A C 1
ATOM 757 O O . THR A 1 94 ? -10.816 10.719 9.135 1.00 91.00 94 THR A O 1
ATOM 760 N N . ASP A 1 95 ? -11.067 12.364 10.651 1.00 87.75 95 ASP A N 1
ATOM 761 C CA . ASP A 1 95 ? -12.050 11.680 11.485 1.00 87.75 95 ASP A CA 1
ATOM 762 C C . ASP A 1 95 ? -13.459 12.093 11.039 1.00 87.75 95 ASP A C 1
ATOM 764 O O . ASP A 1 95 ? -13.777 13.285 11.016 1.00 87.75 95 ASP A O 1
ATOM 768 N N . TYR A 1 96 ? -14.279 11.120 10.638 1.00 82.44 96 TYR A N 1
ATOM 769 C CA . TYR A 1 96 ? -15.667 11.348 10.225 1.00 82.44 96 TYR A CA 1
ATOM 770 C C . TYR A 1 96 ? -16.677 11.083 11.357 1.00 82.44 96 TYR A C 1
ATOM 772 O O . TYR A 1 96 ? -17.883 11.219 11.144 1.00 82.44 96 TYR A O 1
ATOM 780 N N . GLY A 1 97 ? -16.202 10.759 12.564 1.00 71.44 97 GLY A N 1
ATOM 781 C CA . GLY A 1 97 ? -17.007 10.320 13.698 1.00 71.44 97 GLY A CA 1
ATOM 782 C C . GLY A 1 97 ? -17.277 8.810 13.690 1.00 71.44 97 GLY A C 1
ATOM 783 O O . GLY A 1 97 ? -17.194 8.137 12.664 1.00 71.44 97 GLY A O 1
ATOM 784 N N . GLY A 1 98 ? -17.619 8.259 14.859 1.00 73.00 98 GLY A N 1
ATOM 785 C CA . GLY A 1 98 ? -17.831 6.817 15.023 1.00 73.00 98 GLY A CA 1
ATOM 786 C C . GLY A 1 98 ? -16.515 6.036 14.994 1.00 73.00 98 GLY A C 1
ATOM 787 O O . GLY A 1 98 ? -15.578 6.393 15.703 1.00 73.00 98 GLY A O 1
ATOM 788 N N . VAL A 1 99 ? -16.455 4.961 14.201 1.00 69.75 99 VAL A N 1
ATOM 789 C CA . VAL A 1 99 ? -15.254 4.110 14.046 1.00 69.75 99 VAL A CA 1
ATOM 790 C C . VAL A 1 99 ? -14.570 4.288 12.683 1.00 69.75 99 VAL A C 1
ATOM 792 O O . VAL A 1 99 ? -13.622 3.566 12.371 1.00 69.75 99 VAL A O 1
ATOM 795 N N . THR A 1 100 ? -15.019 5.274 11.895 1.00 75.81 100 THR A N 1
ATOM 796 C CA . THR A 1 100 ? -14.542 5.533 10.535 1.00 75.81 100 THR A CA 1
ATOM 797 C C . THR A 1 100 ? -13.528 6.676 10.495 1.00 75.81 100 THR A C 1
ATOM 799 O O . THR A 1 100 ? -13.850 7.831 10.784 1.00 75.81 100 THR A O 1
ATOM 802 N N . LYS A 1 101 ? -12.306 6.383 10.041 1.00 84.38 101 LYS A N 1
ATOM 803 C CA . LYS A 1 101 ? -11.286 7.399 9.738 1.00 84.38 101 LYS A CA 1
ATOM 804 C C . LYS A 1 101 ? -10.744 7.216 8.333 1.00 84.38 101 LYS A C 1
ATOM 806 O O . LYS A 1 101 ? -10.552 6.096 7.872 1.00 84.38 101 LYS A O 1
ATOM 811 N N . GLU A 1 102 ? -10.430 8.314 7.666 1.00 88.19 102 GLU A N 1
ATOM 812 C CA . GLU A 1 102 ? -9.679 8.304 6.415 1.00 88.19 102 GLU A CA 1
ATOM 813 C C . GLU A 1 102 ? -8.224 8.672 6.682 1.00 88.19 102 GLU A C 1
ATOM 815 O O . GLU A 1 102 ? -7.911 9.733 7.218 1.00 88.19 102 GLU A O 1
ATOM 820 N N . VAL A 1 103 ? -7.322 7.782 6.295 1.00 89.12 103 VAL A N 1
ATOM 821 C CA . VAL A 1 103 ? -5.883 7.914 6.468 1.00 89.12 103 VAL A CA 1
ATOM 822 C C . VAL A 1 103 ? -5.254 8.126 5.100 1.00 89.12 103 VAL A C 1
ATOM 824 O O . VAL A 1 103 ? -5.472 7.361 4.159 1.00 89.12 103 VAL A O 1
ATOM 827 N N . ARG A 1 104 ? -4.437 9.170 4.982 1.00 92.81 104 ARG A N 1
ATOM 828 C CA . ARG A 1 104 ? -3.605 9.406 3.805 1.00 92.81 104 ARG A CA 1
ATOM 829 C C . ARG A 1 104 ? -2.158 9.127 4.154 1.00 92.81 104 ARG A C 1
ATOM 831 O O . ARG A 1 104 ? -1.586 9.790 5.014 1.00 92.81 104 ARG A O 1
ATOM 838 N N . ILE A 1 105 ? -1.570 8.170 3.457 1.00 92.44 105 ILE A N 1
ATOM 839 C CA . ILE A 1 105 ? -0.203 7.702 3.645 1.00 92.44 105 ILE A CA 1
ATOM 840 C C . ILE A 1 105 ? 0.573 8.016 2.372 1.00 92.44 105 ILE A C 1
ATOM 842 O O . ILE A 1 105 ? 0.066 7.810 1.270 1.00 92.44 105 ILE A O 1
ATOM 846 N N . CYS A 1 106 ? 1.793 8.521 2.499 1.00 92.50 106 CYS A N 1
ATOM 847 C CA . CYS A 1 106 ? 2.672 8.751 1.358 1.00 92.50 106 CYS A CA 1
ATOM 848 C C . CYS A 1 106 ? 4.123 8.422 1.696 1.00 92.50 106 CYS A C 1
ATOM 850 O O . CYS A 1 106 ? 4.492 8.363 2.869 1.00 92.50 106 CYS A O 1
ATOM 852 N N . SER A 1 107 ? 4.968 8.247 0.685 1.00 89.69 107 SER A N 1
ATOM 853 C CA . SER A 1 107 ? 6.410 8.209 0.903 1.00 89.69 107 SER A CA 1
ATOM 854 C C . SER A 1 107 ? 6.878 9.527 1.553 1.00 89.69 107 SER A C 1
ATOM 856 O O . SER A 1 107 ? 6.367 10.605 1.228 1.00 89.69 107 SER A O 1
ATOM 858 N N . PRO A 1 108 ? 7.834 9.491 2.503 1.00 77.12 108 PRO A N 1
ATOM 859 C CA . PRO A 1 108 ? 8.306 10.690 3.203 1.00 77.12 108 PRO A CA 1
ATOM 860 C C . PRO A 1 108 ? 9.106 11.631 2.292 1.00 77.12 108 PRO A C 1
ATOM 862 O O . PRO A 1 108 ? 9.332 12.791 2.639 1.00 77.12 108 PRO A O 1
ATOM 865 N N . HIS A 1 109 ? 9.542 11.144 1.129 1.00 64.75 109 HIS A N 1
ATOM 866 C CA . HIS A 1 109 ? 10.309 11.900 0.152 1.00 64.75 109 HIS A CA 1
ATOM 867 C C . HIS A 1 109 ? 9.658 11.783 -1.224 1.00 64.75 109 HIS A C 1
ATOM 869 O O . HIS A 1 109 ? 9.275 10.696 -1.654 1.00 64.75 109 HIS A O 1
ATOM 875 N N . SER A 1 110 ? 9.549 12.919 -1.906 1.00 52.34 110 SER A N 1
ATOM 876 C CA . SER A 1 110 ? 9.085 13.029 -3.284 1.00 52.34 110 SER A CA 1
ATOM 877 C C . SER A 1 110 ? 10.304 13.186 -4.198 1.00 52.34 110 SER A C 1
ATOM 879 O O . SER A 1 110 ? 11.014 14.178 -4.097 1.00 52.34 110 SER A O 1
ATOM 881 N N . TYR A 1 111 ? 10.505 12.214 -5.094 1.00 48.88 111 TYR A N 1
ATOM 882 C CA . TYR A 1 111 ? 11.421 12.222 -6.248 1.00 48.88 111 TYR A CA 1
ATOM 883 C C . TYR A 1 111 ? 12.943 12.297 -5.996 1.00 48.88 111 TYR A C 1
ATOM 885 O O . TYR A 1 111 ? 13.457 13.099 -5.225 1.00 48.88 111 TYR A O 1
ATOM 893 N N . GLY A 1 112 ? 13.687 11.504 -6.781 1.00 51.00 112 GLY A N 1
ATOM 894 C CA . GLY A 1 112 ? 15.057 11.845 -7.183 1.00 51.00 112 GLY A CA 1
ATOM 895 C C . GLY A 1 112 ? 16.193 11.446 -6.243 1.00 51.00 112 GLY A C 1
ATOM 896 O O . GLY A 1 112 ? 17.241 12.086 -6.289 1.00 51.00 112 GLY A O 1
ATOM 897 N N . ARG A 1 113 ? 16.037 10.406 -5.411 1.00 57.78 113 ARG A N 1
ATOM 898 C CA . ARG A 1 113 ? 17.198 9.848 -4.701 1.00 57.78 113 ARG A CA 1
ATOM 899 C C . ARG A 1 113 ? 18.017 8.958 -5.643 1.00 57.78 113 ARG A C 1
ATOM 901 O O . ARG A 1 113 ? 17.444 8.022 -6.196 1.00 57.78 113 ARG A O 1
ATOM 908 N N . PRO A 1 114 ? 19.323 9.225 -5.819 1.00 55.25 114 PRO A N 1
ATOM 909 C CA . PRO A 1 114 ? 20.194 8.379 -6.634 1.00 55.25 114 PRO A CA 1
ATOM 910 C C . PRO A 1 114 ? 20.446 6.999 -6.001 1.00 55.25 114 PRO A C 1
ATOM 912 O O . PRO A 1 114 ? 20.788 6.069 -6.721 1.00 55.25 114 PRO A O 1
ATOM 915 N N . ASP A 1 115 ? 20.199 6.853 -4.693 1.00 63.62 115 ASP A N 1
ATOM 916 C CA . ASP A 1 115 ? 20.567 5.669 -3.905 1.00 63.62 115 ASP A CA 1
ATOM 917 C C . ASP A 1 115 ? 19.340 4.935 -3.333 1.00 63.62 115 ASP A C 1
ATOM 919 O O . ASP A 1 115 ? 19.278 4.642 -2.137 1.00 63.62 115 ASP A O 1
ATOM 923 N N . LEU A 1 116 ? 18.316 4.685 -4.156 1.00 67.06 116 LEU A N 1
ATOM 924 C CA . LEU A 1 116 ? 17.220 3.802 -3.741 1.00 67.06 116 LEU A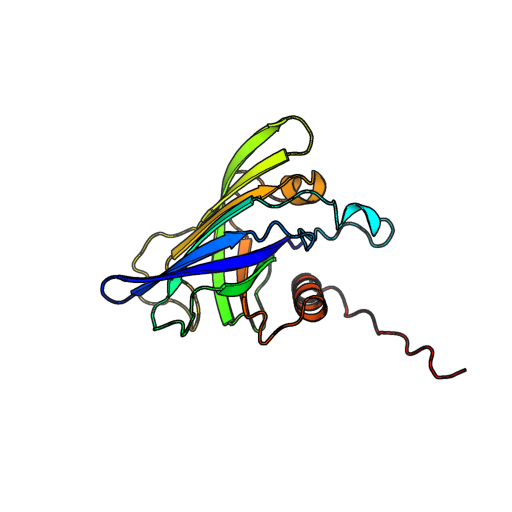 CA 1
ATOM 925 C C . LEU A 1 116 ? 17.743 2.373 -3.593 1.00 67.06 116 LEU A C 1
ATOM 927 O O . LEU A 1 116 ? 18.492 1.884 -4.443 1.00 67.06 116 LEU A O 1
ATOM 931 N N . ALA A 1 117 ? 17.341 1.696 -2.518 1.00 75.81 117 ALA A N 1
ATOM 932 C CA . ALA A 1 117 ? 17.671 0.287 -2.363 1.00 75.81 117 ALA A CA 1
ATOM 933 C C . ALA A 1 117 ? 17.012 -0.542 -3.477 1.00 75.81 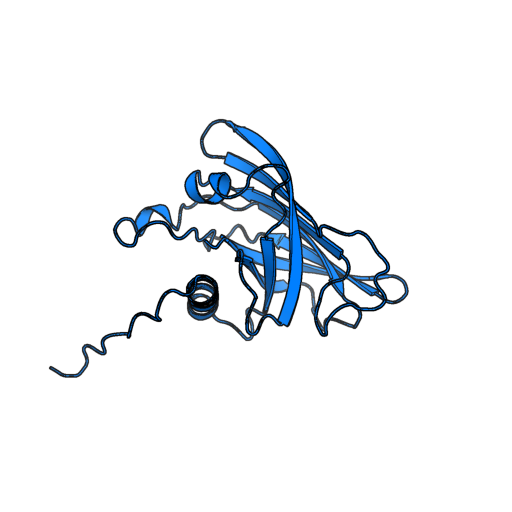117 ALA A C 1
ATOM 935 O O . ALA A 1 117 ? 15.978 -0.159 -4.032 1.00 75.81 117 ALA A O 1
ATOM 936 N N . ALA A 1 118 ? 17.582 -1.714 -3.776 1.00 72.88 118 ALA A N 1
ATOM 937 C CA . ALA A 1 118 ? 16.950 -2.661 -4.686 1.00 72.88 118 ALA A CA 1
ATOM 938 C C . ALA A 1 118 ? 15.514 -2.948 -4.203 1.00 72.88 118 ALA A C 1
ATOM 940 O O . ALA A 1 118 ? 15.301 -3.311 -3.043 1.00 72.88 118 ALA A O 1
ATOM 941 N N . ASN A 1 119 ? 14.541 -2.741 -5.092 1.00 85.56 119 ASN A N 1
ATOM 942 C CA . ASN A 1 119 ? 13.099 -2.899 -4.869 1.00 85.56 119 ASN A CA 1
ATOM 943 C C . ASN A 1 119 ? 12.409 -1.830 -3.995 1.00 85.56 119 ASN A C 1
ATOM 945 O O . ASN A 1 119 ? 11.222 -1.979 -3.691 1.00 85.56 119 ASN A O 1
ATOM 949 N N . GLU A 1 120 ? 13.084 -0.737 -3.631 1.00 88.44 120 GLU A N 1
ATOM 950 C CA . GLU A 1 120 ? 12.431 0.410 -2.987 1.00 88.44 120 GLU A CA 1
ATOM 951 C C . GLU A 1 120 ? 11.618 1.228 -4.010 1.00 88.44 120 GLU A C 1
ATOM 953 O O . GLU A 1 120 ? 12.095 1.552 -5.100 1.00 88.44 120 GLU A O 1
ATOM 958 N N . LEU A 1 121 ? 10.376 1.576 -3.666 1.00 89.62 121 LEU A N 1
ATOM 959 C CA . LEU A 1 121 ? 9.510 2.400 -4.506 1.00 89.62 121 LEU A CA 1
ATOM 960 C C . LEU A 1 121 ? 9.887 3.883 -4.358 1.00 89.62 121 LEU A C 1
ATOM 962 O O . LEU A 1 121 ? 9.833 4.402 -3.237 1.00 89.62 121 LEU A O 1
ATOM 966 N N . PRO A 1 122 ? 10.181 4.600 -5.462 1.00 87.62 122 PRO A N 1
ATOM 967 C CA . PRO A 1 122 ? 10.475 6.036 -5.437 1.00 87.62 122 PRO A CA 1
ATOM 968 C C . PRO A 1 122 ? 9.304 6.915 -4.979 1.00 87.62 122 PRO A C 1
ATOM 970 O O . PRO A 1 122 ? 9.527 8.022 -4.488 1.00 87.62 122 PRO A O 1
ATOM 973 N N . ASP A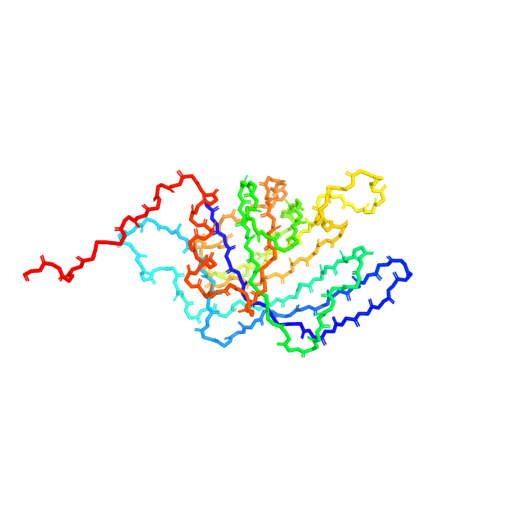 1 123 ? 8.066 6.472 -5.203 1.00 90.12 123 ASP A N 1
ATOM 974 C CA . ASP A 1 123 ? 6.851 7.214 -4.866 1.00 90.12 123 ASP A CA 1
ATOM 975 C C . ASP A 1 123 ? 5.728 6.222 -4.550 1.00 90.12 123 ASP A C 1
ATOM 977 O O . ASP A 1 123 ? 5.444 5.307 -5.332 1.00 90.12 123 ASP A O 1
ATOM 981 N N . PHE A 1 124 ? 5.109 6.410 -3.392 1.00 92.69 124 PHE A N 1
ATOM 982 C CA . PHE A 1 124 ? 3.985 5.625 -2.912 1.00 92.69 124 PHE A CA 1
ATOM 983 C C . PHE A 1 124 ? 2.973 6.568 -2.272 1.00 92.69 124 PHE A C 1
ATOM 985 O O . PHE A 1 124 ? 3.328 7.422 -1.462 1.00 92.69 124 PHE A O 1
ATOM 992 N N . THR A 1 125 ? 1.700 6.406 -2.602 1.00 94.31 125 THR A N 1
ATOM 993 C CA . THR A 1 125 ? 0.590 7.065 -1.920 1.00 94.31 125 THR A CA 1
ATOM 994 C C . THR A 1 125 ? -0.531 6.064 -1.736 1.00 94.31 125 THR A C 1
ATOM 996 O O . THR A 1 125 ? -0.904 5.370 -2.676 1.00 94.31 125 THR A O 1
ATOM 999 N N . PHE A 1 126 ? -1.116 6.031 -0.548 1.00 92.56 126 PHE A N 1
ATOM 1000 C CA . PHE A 1 126 ? -2.314 5.261 -0.276 1.00 92.56 126 PHE A CA 1
ATOM 1001 C C . PHE A 1 126 ? -3.278 6.109 0.542 1.00 92.56 126 PHE A C 1
ATOM 1003 O O . PHE A 1 126 ? -2.968 6.564 1.641 1.00 92.56 126 PHE A O 1
ATOM 1010 N N . LYS A 1 127 ? -4.448 6.360 -0.034 1.00 91.88 127 LYS A N 1
ATOM 1011 C CA . LYS A 1 127 ? -5.590 6.947 0.649 1.00 91.88 127 LYS A CA 1
ATOM 1012 C C . LYS A 1 127 ? -6.543 5.817 1.029 1.00 91.88 127 LYS A C 1
ATOM 1014 O O . LYS A 1 127 ? -7.067 5.171 0.129 1.00 91.88 127 LYS A O 1
ATOM 1019 N N . ILE A 1 128 ? -6.764 5.584 2.318 1.00 86.69 128 ILE A N 1
ATOM 1020 C CA . ILE A 1 128 ? -7.580 4.475 2.820 1.00 86.69 128 ILE A CA 1
ATOM 1021 C C . ILE A 1 128 ? -8.592 4.970 3.852 1.00 86.69 128 ILE A C 1
ATOM 1023 O O . ILE A 1 128 ? -8.236 5.654 4.802 1.00 86.69 128 ILE A O 1
ATOM 1027 N N . SER A 1 129 ? -9.861 4.632 3.668 1.00 84.12 129 SER A N 1
ATOM 1028 C CA . SER A 1 129 ? -10.892 4.748 4.700 1.00 84.12 129 SER A CA 1
ATOM 1029 C C . SER A 1 129 ? -10.931 3.450 5.489 1.00 84.12 129 SER A C 1
ATOM 1031 O O . SER A 1 129 ? -10.976 2.377 4.897 1.00 84.12 129 SER A O 1
ATOM 1033 N N . ILE A 1 130 ? -10.876 3.555 6.809 1.00 77.62 130 ILE A N 1
ATOM 1034 C CA . ILE A 1 130 ? -10.790 2.448 7.752 1.00 77.62 130 ILE A CA 1
ATOM 1035 C C . ILE A 1 130 ? -11.970 2.576 8.698 1.00 77.62 130 ILE A C 1
ATOM 1037 O O . ILE A 1 130 ? -12.057 3.552 9.440 1.00 77.62 130 ILE A O 1
ATOM 1041 N N . ASP A 1 131 ? -12.851 1.587 8.683 1.00 73.81 131 ASP A N 1
ATOM 1042 C CA . ASP A 1 131 ? -14.025 1.530 9.553 1.00 73.81 131 ASP A CA 1
ATOM 1043 C C . ASP A 1 131 ? -13.792 0.532 10.709 1.00 73.81 131 ASP A C 1
ATOM 1045 O O . ASP A 1 131 ? -14.513 -0.431 10.952 1.00 73.81 131 ASP A O 1
ATOM 1049 N N . ASN A 1 132 ? -12.664 0.725 11.391 1.00 70.94 132 ASN A N 1
ATOM 1050 C CA . ASN A 1 132 ? -12.218 -0.073 12.526 1.00 70.94 132 ASN A CA 1
ATOM 1051 C C . ASN A 1 132 ? -11.409 0.839 13.456 1.00 70.94 132 ASN A C 1
ATOM 1053 O O . ASN A 1 132 ? -10.365 1.372 13.063 1.00 70.94 132 ASN A O 1
ATOM 1057 N N . ALA A 1 133 ? -11.902 1.041 14.680 1.00 69.88 133 ALA A N 1
ATOM 1058 C CA . ALA A 1 133 ? -11.294 1.965 15.632 1.00 69.88 133 ALA A CA 1
ATOM 1059 C C . ALA A 1 133 ? -9.847 1.572 15.947 1.00 69.88 133 ALA A C 1
ATOM 1061 O O . ALA A 1 133 ? -8.948 2.390 15.779 1.00 69.88 133 ALA A O 1
ATOM 1062 N N . GLY A 1 134 ? -9.585 0.309 16.281 1.00 69.19 134 GLY A N 1
ATOM 1063 C CA . GLY A 1 134 ? -8.232 -0.088 16.640 1.00 69.19 134 GLY A CA 1
ATOM 1064 C C . GLY A 1 134 ? -7.255 -0.056 15.449 1.00 69.19 134 GLY A C 1
ATOM 1065 O O . GLY A 1 134 ? -6.084 0.286 15.624 1.00 69.19 134 GLY A O 1
ATOM 1066 N N . ALA A 1 135 ? -7.695 -0.363 14.224 1.00 69.56 135 ALA A N 1
ATOM 1067 C CA . ALA A 1 135 ? -6.835 -0.267 13.043 1.00 69.56 135 ALA A CA 1
ATOM 1068 C C . ALA A 1 135 ? -6.540 1.200 12.699 1.00 69.56 135 ALA A C 1
ATOM 1070 O O . ALA A 1 135 ? -5.407 1.563 12.388 1.00 69.56 135 ALA A O 1
ATOM 1071 N N . SER A 1 136 ? -7.560 2.055 12.775 1.00 73.88 136 SER A N 1
ATOM 1072 C CA . SER A 1 136 ? -7.450 3.467 12.417 1.00 73.88 136 SER A CA 1
ATOM 1073 C C . SER A 1 136 ? -6.697 4.305 13.455 1.00 73.88 136 SER A C 1
ATOM 1075 O O . SER A 1 136 ? -5.993 5.240 13.083 1.00 73.88 136 SER A O 1
ATOM 1077 N N . GLU A 1 137 ? -6.786 3.970 14.743 1.00 79.69 137 GLU A N 1
ATOM 1078 C CA . GLU A 1 137 ? -6.080 4.652 15.838 1.00 79.69 137 GLU A CA 1
ATOM 1079 C C . GLU A 1 137 ? -4.562 4.450 15.817 1.00 79.69 137 GLU A C 1
ATOM 1081 O O . GLU A 1 137 ? -3.825 5.282 16.354 1.00 79.69 137 GLU A O 1
ATOM 1086 N N . GLN A 1 138 ? -4.079 3.397 15.151 1.00 76.94 138 GLN A N 1
ATOM 1087 C CA . GLN A 1 138 ? -2.644 3.183 14.954 1.00 76.94 138 GLN A CA 1
ATOM 1088 C C . GLN A 1 138 ? -2.005 4.264 14.079 1.00 76.94 138 GLN A C 1
ATOM 1090 O O . GLN A 1 138 ? -0.810 4.532 14.216 1.00 76.94 138 GLN A O 1
ATOM 1095 N N . PHE A 1 139 ? -2.776 4.892 13.189 1.00 83.00 139 PHE A N 1
ATOM 1096 C CA . PHE A 1 139 ? -2.279 5.960 12.336 1.00 83.00 139 PHE A CA 1
ATOM 1097 C C . PHE A 1 139 ? -2.466 7.310 13.016 1.00 83.00 139 PHE A C 1
ATOM 1099 O O . PHE A 1 139 ? -3.584 7.769 13.240 1.00 83.00 139 PHE A O 1
ATOM 1106 N N . GLN A 1 140 ? -1.350 7.976 13.303 1.00 87.25 140 GLN A N 1
ATOM 1107 C CA . GLN A 1 140 ? -1.341 9.327 13.852 1.00 87.25 140 GLN A CA 1
ATOM 1108 C C . GLN A 1 140 ? -0.877 10.325 12.785 1.00 87.25 140 GLN A C 1
ATOM 1110 O O . GLN A 1 140 ? 0.034 10.015 12.017 1.00 87.25 140 GLN A O 1
ATOM 1115 N N . PRO A 1 141 ? -1.465 11.529 12.692 1.00 88.88 141 PRO A N 1
ATOM 1116 C CA . PRO A 1 141 ? -1.012 12.534 11.737 1.00 88.88 141 PRO A CA 1
ATOM 1117 C C . PRO A 1 141 ? 0.488 12.834 11.871 1.00 88.88 141 PRO A C 1
ATOM 1119 O O . PRO A 1 141 ? 0.991 13.058 12.968 1.00 88.88 141 PRO A O 1
ATOM 1122 N N . ASN A 1 142 ? 1.184 12.919 10.736 1.00 86.50 142 ASN A N 1
ATOM 1123 C CA . ASN A 1 142 ? 2.623 13.191 10.606 1.00 86.50 142 ASN A CA 1
ATOM 1124 C C . ASN A 1 142 ? 3.575 12.095 11.093 1.00 86.50 142 ASN A C 1
ATOM 1126 O O . ASN A 1 142 ? 4.789 12.285 11.034 1.00 86.50 142 ASN A O 1
ATOM 1130 N N . ASP A 1 143 ? 3.048 10.952 11.503 1.00 87.88 143 ASP A N 1
ATOM 1131 C CA . ASP A 1 143 ? 3.832 9.804 11.926 1.00 87.88 143 ASP A CA 1
ATOM 1132 C C . ASP A 1 143 ? 4.618 9.185 10.757 1.00 87.88 143 ASP A C 1
ATOM 1134 O O . ASP A 1 143 ? 4.028 8.833 9.734 1.00 87.88 143 ASP A O 1
ATOM 1138 N N . ALA A 1 144 ? 5.946 9.092 10.881 1.00 83.69 144 ALA A N 1
ATOM 1139 C CA . ALA A 1 144 ? 6.869 8.871 9.761 1.00 83.69 144 ALA A CA 1
ATOM 1140 C C . ALA A 1 144 ? 7.716 7.588 9.848 1.00 83.69 144 ALA A C 1
ATOM 1142 O O . ALA A 1 144 ? 8.538 7.358 8.960 1.00 83.69 144 ALA A O 1
ATOM 1143 N N . ASP A 1 145 ? 7.507 6.743 10.863 1.00 84.44 145 ASP A N 1
ATOM 1144 C CA . ASP A 1 145 ? 8.303 5.516 11.046 1.00 84.44 145 ASP A CA 1
ATOM 1145 C C . ASP A 1 145 ? 7.624 4.273 10.454 1.00 84.44 145 ASP A C 1
ATOM 1147 O O . ASP A 1 145 ? 7.826 3.156 10.930 1.00 84.44 145 ASP A O 1
ATOM 1151 N N . TRP A 1 146 ? 6.777 4.454 9.439 1.00 88.38 146 TRP A N 1
ATOM 1152 C CA . TRP A 1 146 ? 6.111 3.345 8.769 1.00 88.38 146 TRP A CA 1
ATOM 1153 C C . TRP A 1 146 ? 6.951 2.817 7.608 1.00 88.38 146 TRP A C 1
ATOM 1155 O O . TRP A 1 146 ? 7.615 3.560 6.884 1.00 88.38 146 TRP A O 1
ATOM 1165 N N . VAL A 1 147 ? 6.870 1.510 7.392 1.00 89.62 147 VAL A N 1
ATOM 1166 C CA . VAL A 1 147 ? 7.377 0.819 6.211 1.00 89.62 147 VAL A CA 1
ATOM 1167 C C . VAL A 1 147 ? 6.208 0.084 5.580 1.00 89.62 147 VAL A C 1
ATOM 1169 O O . VAL A 1 147 ? 5.526 -0.696 6.248 1.00 89.62 147 VAL A O 1
ATOM 1172 N N . VAL A 1 148 ? 5.975 0.333 4.296 1.00 91.12 148 VAL A N 1
ATOM 1173 C CA . VAL A 1 148 ? 4.988 -0.394 3.500 1.00 91.12 148 VAL A CA 1
ATOM 1174 C C . VAL A 1 148 ? 5.683 -1.453 2.655 1.00 91.12 148 VAL A C 1
ATOM 1176 O O . VAL A 1 148 ? 6.677 -1.161 1.995 1.00 91.12 148 VAL A O 1
ATOM 1179 N N . GLY A 1 149 ? 5.166 -2.677 2.677 1.00 92.38 149 GLY A N 1
ATOM 1180 C CA . GLY A 1 149 ? 5.557 -3.772 1.794 1.00 92.38 149 GLY A CA 1
ATOM 1181 C C . GLY A 1 149 ? 4.406 -4.164 0.871 1.00 92.38 149 GLY A C 1
ATOM 1182 O O . GLY A 1 149 ? 3.256 -4.234 1.305 1.00 92.38 149 GLY A O 1
ATOM 1183 N N . LEU A 1 150 ? 4.720 -4.420 -0.398 1.00 93.88 150 LEU A N 1
ATOM 1184 C CA . LEU A 1 150 ? 3.803 -4.953 -1.403 1.00 93.88 150 LEU A CA 1
ATOM 1185 C C . LEU A 1 150 ? 4.116 -6.428 -1.657 1.00 93.88 150 LEU A C 1
ATOM 1187 O O . LEU A 1 150 ? 5.257 -6.781 -1.965 1.00 93.88 150 LEU A O 1
ATOM 1191 N N . TYR A 1 151 ? 3.094 -7.277 -1.585 1.00 91.62 151 TYR A N 1
ATOM 1192 C CA . TYR A 1 151 ? 3.197 -8.722 -1.793 1.00 91.62 151 TYR A CA 1
ATOM 1193 C C . TYR A 1 151 ? 2.172 -9.162 -2.835 1.00 91.62 151 TYR A C 1
ATOM 1195 O O . TYR A 1 151 ? 0.998 -8.809 -2.741 1.00 91.62 151 TYR A O 1
ATOM 1203 N N . ARG A 1 152 ? 2.591 -9.938 -3.838 1.00 91.56 152 ARG A N 1
ATOM 1204 C CA . ARG A 1 152 ? 1.664 -10.450 -4.855 1.00 91.56 152 ARG A CA 1
ATOM 1205 C C . ARG A 1 152 ? 0.808 -11.568 -4.278 1.00 91.56 152 ARG A C 1
ATOM 1207 O O . ARG A 1 152 ? 1.341 -12.555 -3.777 1.00 91.56 152 ARG A O 1
ATOM 1214 N N . SER A 1 153 ? -0.507 -11.462 -4.435 1.00 85.50 153 SER A N 1
ATOM 1215 C CA . SER A 1 153 ? -1.449 -12.516 -4.021 1.00 85.50 153 SER A CA 1
ATOM 1216 C C . SER A 1 153 ? -1.248 -13.847 -4.760 1.00 85.50 153 SER A C 1
ATOM 1218 O O . SER A 1 153 ? -1.609 -14.899 -4.249 1.00 85.50 153 SER A O 1
ATOM 1220 N N . SER A 1 154 ? -0.628 -13.821 -5.945 1.00 86.06 154 SER A N 1
ATOM 1221 C CA . SER A 1 154 ? -0.262 -15.022 -6.702 1.00 86.06 154 SER A CA 1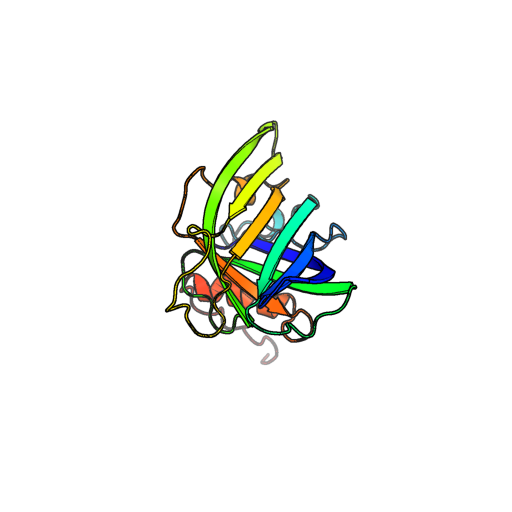
ATOM 1222 C C . SER A 1 154 ? 0.920 -15.793 -6.101 1.00 86.06 154 SER A C 1
ATOM 1224 O O . SER A 1 154 ? 1.196 -16.912 -6.525 1.00 86.06 154 SER A O 1
ATOM 1226 N N . GLN A 1 155 ? 1.652 -15.187 -5.161 1.00 87.31 155 GLN A N 1
ATOM 1227 C CA . GLN A 1 155 ? 2.858 -15.746 -4.538 1.00 87.31 155 GLN A CA 1
ATOM 1228 C C . GLN A 1 155 ? 2.716 -15.913 -3.025 1.00 87.31 155 GLN A C 1
ATOM 1230 O O . GLN A 1 155 ? 3.406 -16.738 -2.432 1.00 87.31 155 GLN A O 1
ATOM 1235 N N . VAL A 1 156 ? 1.852 -15.112 -2.405 1.00 81.50 156 VAL A N 1
ATOM 1236 C CA . VAL A 1 156 ? 1.640 -15.069 -0.962 1.00 81.50 156 VAL A CA 1
ATOM 1237 C C . VAL A 1 156 ? 0.153 -15.255 -0.708 1.00 81.50 156 VAL A C 1
ATOM 1239 O O . VAL A 1 156 ? -0.665 -14.464 -1.173 1.00 81.50 156 VAL A O 1
ATOM 1242 N N . THR A 1 157 ? -0.193 -16.313 0.020 1.00 80.06 157 THR A N 1
ATOM 1243 C CA . THR A 1 157 ? -1.561 -16.553 0.500 1.00 80.06 157 THR A CA 1
ATOM 1244 C C . THR A 1 157 ? -1.939 -15.555 1.593 1.00 80.06 157 THR A C 1
ATOM 1246 O O . THR A 1 157 ? -1.079 -14.891 2.172 1.00 80.06 157 THR A O 1
ATOM 1249 N N . MET A 1 158 ? -3.229 -15.477 1.916 1.00 74.38 158 MET A N 1
ATOM 1250 C CA . MET A 1 158 ? -3.715 -14.673 3.037 1.00 74.38 158 MET A CA 1
ATOM 1251 C C . MET A 1 158 ? -2.968 -15.005 4.335 1.00 74.38 158 MET A C 1
ATOM 1253 O O . MET A 1 158 ? -2.377 -14.112 4.932 1.00 74.38 158 MET A O 1
ATOM 1257 N N . ASP A 1 159 ? -2.920 -16.280 4.719 1.00 76.88 159 ASP A N 1
ATOM 1258 C CA . ASP A 1 159 ? -2.297 -16.720 5.974 1.00 76.88 159 ASP A CA 1
ATOM 1259 C C . ASP A 1 159 ? -0.801 -16.396 6.014 1.00 76.88 159 ASP A C 1
ATOM 1261 O O . ASP A 1 159 ? -0.269 -15.969 7.037 1.00 76.88 159 ASP A O 1
ATOM 1265 N N . GLN A 1 160 ? -0.115 -16.499 4.874 1.00 81.12 160 GLN A N 1
ATOM 1266 C CA . GLN A 1 160 ? 1.285 -16.093 4.771 1.00 81.12 160 GLN A CA 1
ATOM 1267 C C . GLN A 1 160 ? 1.463 -14.576 4.893 1.00 81.12 160 GLN A C 1
ATOM 1269 O O . GLN A 1 160 ? 2.413 -14.136 5.533 1.00 81.12 160 GLN A O 1
ATOM 1274 N N . ALA A 1 161 ? 0.576 -13.766 4.310 1.00 75.31 161 ALA A N 1
ATOM 1275 C CA . ALA A 1 161 ? 0.613 -12.311 4.469 1.00 75.31 161 ALA A CA 1
ATOM 1276 C C . ALA A 1 161 ? 0.386 -11.909 5.935 1.00 75.31 161 ALA A C 1
ATOM 1278 O O . ALA A 1 161 ? 1.070 -11.026 6.453 1.00 75.31 161 ALA A O 1
ATOM 1279 N N . LEU A 1 162 ? -0.525 -12.604 6.618 1.00 74.75 162 LEU A N 1
ATOM 1280 C CA . LEU A 1 162 ? -0.769 -12.440 8.047 1.00 74.75 162 LEU A CA 1
ATOM 1281 C C . LEU A 1 162 ? 0.473 -12.813 8.867 1.00 74.75 162 LEU A C 1
ATOM 1283 O O . LEU A 1 162 ? 0.907 -12.027 9.709 1.00 74.75 162 LEU A O 1
ATOM 1287 N N . GLN A 1 163 ? 1.104 -13.951 8.571 1.00 78.00 163 GLN A N 1
ATOM 1288 C CA . GLN A 1 163 ? 2.329 -14.367 9.251 1.00 78.00 163 GLN A CA 1
ATOM 1289 C C . GLN A 1 163 ? 3.479 -13.380 9.020 1.00 78.00 163 GLN A C 1
ATOM 1291 O O . GLN A 1 163 ? 4.146 -12.9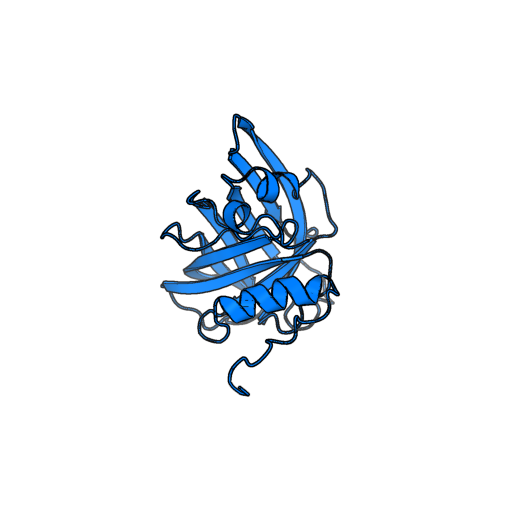90 9.969 1.00 78.00 163 GLN A O 1
ATOM 1296 N N . LEU A 1 164 ? 3.667 -12.883 7.796 1.00 78.00 164 LEU A N 1
ATOM 1297 C CA . LEU A 1 164 ? 4.681 -11.864 7.492 1.00 78.00 164 LEU A CA 1
ATOM 1298 C C . LEU A 1 164 ? 4.459 -10.575 8.296 1.00 78.00 164 LEU A C 1
ATOM 1300 O O . LEU A 1 164 ? 5.412 -9.954 8.770 1.00 78.00 164 LEU A O 1
ATOM 1304 N N . ALA A 1 165 ? 3.198 -10.185 8.493 1.00 73.88 165 ALA A N 1
ATOM 1305 C CA . ALA A 1 165 ? 2.845 -9.044 9.325 1.00 73.88 165 ALA A CA 1
ATOM 1306 C C . ALA A 1 165 ? 3.103 -9.289 10.823 1.00 73.88 165 ALA A C 1
ATOM 1308 O O . ALA A 1 165 ? 3.367 -8.320 11.540 1.00 73.88 165 ALA A O 1
ATOM 1309 N N . ARG A 1 166 ? 3.035 -10.546 11.291 1.00 72.50 166 ARG A N 1
ATOM 1310 C CA . ARG A 1 166 ? 3.406 -10.965 12.656 1.00 72.50 166 ARG A CA 1
ATOM 1311 C C . ARG A 1 166 ? 4.923 -10.989 12.835 1.00 72.50 166 ARG A C 1
ATOM 1313 O O . ARG A 1 166 ? 5.426 -10.351 13.757 1.00 72.50 166 ARG A O 1
ATOM 1320 N N . ASP A 1 167 ? 5.646 -11.613 11.909 1.00 71.81 167 ASP A N 1
ATOM 1321 C CA . ASP A 1 167 ? 7.110 -11.734 11.920 1.00 71.81 167 ASP A CA 1
ATOM 1322 C C . ASP A 1 167 ? 7.787 -10.358 11.954 1.00 71.81 167 ASP A C 1
ATOM 1324 O O . ASP A 1 167 ? 8.743 -10.134 12.697 1.00 71.81 167 ASP A O 1
ATOM 1328 N N . ALA A 1 168 ? 7.245 -9.385 11.212 1.00 68.00 168 ALA A N 1
ATOM 1329 C CA . ALA A 1 168 ? 7.724 -8.005 11.231 1.00 68.00 168 ALA A CA 1
ATOM 1330 C C . ALA A 1 168 ? 7.592 -7.320 12.611 1.00 68.00 168 ALA A C 1
ATOM 1332 O O . ALA A 1 168 ? 8.154 -6.248 12.819 1.00 68.00 168 ALA A O 1
ATOM 1333 N N . ARG A 1 169 ? 6.870 -7.901 13.577 1.00 63.50 169 ARG A N 1
ATOM 1334 C CA . ARG A 1 169 ? 6.797 -7.405 14.964 1.00 63.50 169 ARG A CA 1
ATOM 1335 C C . ARG A 1 169 ? 7.885 -7.984 15.871 1.00 63.50 169 ARG A C 1
ATOM 1337 O O . ARG A 1 169 ? 8.033 -7.491 16.984 1.00 63.50 169 ARG A O 1
ATOM 1344 N N . GLY A 1 170 ? 8.641 -8.984 15.411 1.00 57.03 170 GLY A N 1
ATOM 1345 C CA . GLY A 1 170 ? 9.588 -9.722 16.251 1.00 57.03 170 GLY A CA 1
ATOM 1346 C C . GLY A 1 170 ? 8.906 -10.649 17.263 1.00 57.03 170 GLY A C 1
ATOM 1347 O O . GLY A 1 170 ? 9.518 -11.012 18.264 1.00 57.03 170 GLY A O 1
ATOM 1348 N N . GLU A 1 171 ? 7.643 -11.007 17.024 1.00 49.12 171 GLU A N 1
ATOM 1349 C CA . GLU A 1 171 ? 6.938 -12.025 17.802 1.00 49.12 171 GLU A CA 1
ATOM 1350 C C . GLU A 1 171 ? 7.408 -13.415 17.330 1.00 49.12 171 GLU A C 1
ATOM 1352 O O . GLU A 1 171 ? 7.559 -13.618 16.122 1.00 49.12 171 GLU A O 1
ATOM 1357 N N . PRO A 1 172 ? 7.698 -14.363 18.241 1.00 40.50 172 PRO A N 1
ATOM 1358 C CA . PRO A 1 172 ? 8.056 -15.719 17.845 1.00 40.50 172 PRO A CA 1
ATOM 1359 C C . PRO A 1 172 ? 6.898 -16.330 17.050 1.00 40.50 172 PRO A C 1
ATOM 1361 O O . PRO A 1 172 ? 5.739 -16.166 17.427 1.00 40.50 172 PRO A O 1
ATOM 1364 N N . ALA A 1 173 ? 7.214 -17.011 15.944 1.00 45.19 173 ALA A N 1
ATOM 1365 C CA . ALA A 1 173 ? 6.226 -17.783 15.204 1.00 45.19 173 ALA A CA 1
ATOM 1366 C C . ALA A 1 173 ? 5.535 -18.737 16.186 1.00 45.19 173 ALA A C 1
ATOM 1368 O O . ALA A 1 173 ? 6.216 -19.505 16.867 1.00 45.19 173 ALA A O 1
ATOM 1369 N N . GLU A 1 174 ? 4.210 -18.653 16.296 1.00 44.66 174 GLU A N 1
ATOM 1370 C CA . GLU A 1 174 ? 3.449 -19.661 17.025 1.00 44.66 174 GLU A CA 1
ATOM 1371 C C . GLU A 1 174 ? 3.744 -21.004 16.351 1.00 44.66 174 GLU A C 1
ATOM 1373 O O . GLU A 1 174 ? 3.473 -21.185 15.160 1.00 44.66 174 GLU A O 1
ATOM 1378 N N . GLU A 1 175 ? 4.376 -21.923 17.085 1.00 39.44 175 GLU A N 1
ATOM 1379 C CA . GLU A 1 175 ? 4.451 -23.316 16.667 1.00 39.44 175 GLU A CA 1
ATOM 1380 C C . GLU A 1 175 ? 3.011 -23.790 16.482 1.00 39.44 175 GLU A C 1
ATOM 1382 O O . GLU A 1 175 ? 2.248 -23.887 17.443 1.00 39.44 175 GLU A O 1
ATOM 1387 N N . LEU A 1 176 ? 2.627 -24.044 15.229 1.00 38.97 176 LEU A N 1
ATOM 1388 C CA . LEU A 1 176 ? 1.432 -24.809 14.912 1.00 38.97 176 LEU A CA 1
ATOM 1389 C C . LEU A 1 176 ? 1.589 -26.158 15.614 1.00 38.97 176 LEU A C 1
ATOM 1391 O O . LEU A 1 176 ? 2.357 -27.010 15.166 1.00 38.97 176 LEU A O 1
ATOM 1395 N N . VAL A 1 177 ? 0.916 -26.316 16.751 1.00 42.34 177 VAL A N 1
ATOM 1396 C CA . VAL A 1 177 ? 0.848 -27.589 17.456 1.00 42.34 177 VAL A CA 1
ATOM 1397 C C . VAL A 1 177 ? 0.081 -28.531 16.541 1.00 42.34 177 VAL A C 1
ATOM 1399 O O . VAL A 1 177 ? -1.117 -28.376 16.318 1.00 42.34 177 VAL A O 1
ATOM 1402 N N . ASP A 1 178 ? 0.808 -29.468 15.946 1.00 39.84 178 ASP A N 1
ATOM 1403 C CA . ASP A 1 178 ? 0.235 -30.528 15.138 1.00 39.84 178 ASP A CA 1
ATOM 1404 C C . ASP A 1 178 ? -0.528 -31.482 16.070 1.00 39.84 178 ASP A C 1
ATOM 1406 O O . ASP A 1 178 ? 0.060 -32.342 16.726 1.00 39.84 178 ASP A O 1
ATOM 1410 N N . GLU A 1 179 ? -1.849 -31.313 16.164 1.00 48.84 179 GLU A N 1
ATOM 1411 C CA . GLU A 1 179 ? -2.735 -32.192 16.943 1.00 48.84 179 GLU A CA 1
ATOM 1412 C C . GLU A 1 179 ? -2.870 -33.607 16.335 1.00 48.84 179 GLU A C 1
ATOM 1414 O O . GLU A 1 179 ? -3.680 -34.408 16.798 1.00 48.84 179 GLU A O 1
ATOM 1419 N N . SER A 1 180 ? -2.079 -33.969 15.316 1.00 41.50 180 SER A N 1
ATOM 1420 C CA . SER A 1 180 ? -2.127 -35.300 14.697 1.00 41.50 180 SER A CA 1
ATOM 1421 C C . SER A 1 180 ? -1.277 -36.383 15.383 1.00 41.50 180 SER A C 1
ATOM 1423 O O . SER A 1 180 ? -1.166 -37.492 14.857 1.00 41.50 180 SER A O 1
ATOM 1425 N N . GLN A 1 181 ? -0.733 -36.129 16.579 1.00 38.78 181 GLN A N 1
ATOM 1426 C CA . GLN A 1 181 ? -0.107 -37.167 17.416 1.00 38.78 181 GLN A CA 1
ATOM 1427 C C . GLN A 1 181 ? -0.858 -37.384 18.737 1.00 38.78 181 GLN A C 1
ATOM 1429 O O . GLN A 1 181 ? -0.352 -37.078 19.817 1.00 38.78 181 GLN A O 1
ATOM 1434 N N . GLY A 1 182 ? -2.073 -37.926 18.622 1.00 38.16 182 GLY A N 1
ATOM 1435 C CA . GLY A 1 182 ? -2.805 -38.603 19.700 1.00 38.16 182 GLY A CA 1
ATOM 1436 C C . GLY A 1 182 ? -2.798 -40.115 19.514 1.00 38.16 182 GLY A C 1
ATOM 1437 O O . GLY A 1 182 ? -2.885 -40.560 18.347 1.00 38.16 182 GLY A O 1
#

Secondary structure (DSSP, 8-state):
-EEEEEEEEEEEEEETTEEEEEEEE--SS--EEE---TT-GGGS--S---EEEEEEEESS-----TT-EEEEEEESS--TT-SEEEEEEEEEEEE-STTEEEEEEE-SS-S--TTPPTTB-SEEEEEEEEE-HHHHHT--TT---EEEEEEETTTS-HHHHHHHHHHTTTPPP-----TT--

Radius of gyration: 16.51 Å; chains: 1; bounding box: 38×52×42 Å

Foldseek 3Di:
DKWKFKWFWADWDDDPQKIKTKIWTDLPQDDGADDDDPVCPPLGRDNWGKTKMKIFIGNDDPPDDGGWMKMKMKDLFDQPPFQAKAFKWFADWADPDDQKIKTKMKGPDADDDPDADVRYTNIIIMIIIDSHNVSRVVHDHGGGSMMIGIGTCVVAPPVRSVVSNVVRVVDPPPPPPPPPPD